Protein AF-A0A6S7GRC2-F1 (afdb_monomer)

InterPro domains:
  IPR009057 Homedomain-like superfamily [SSF46689] (6-100)
  IPR036388 Winged helix-like DNA-binding domain superfamily [G3DSA:1.10.10.10] (3-79)

pLDDT: mean 78.34, std 12.08, range [48.81, 91.5]

Radius of gyration: 21.21 Å; Cα contacts (8 Å, |Δi|>4): 82; chains: 1; bounding box: 48×38×51 Å

Secondary structure (DSSP, 8-state):
--EEE-TTS-EEETTSPPPHHHHHHHHHHHHHTT-BTTTTB-SS-HHHHHHHTT--HHHHHHHHHHHHHHS--SPPPS-----TT--HHHHHHHHHHHHHS---

Sequence (104 aa):
MAYKVNASGRSYRNGMALLDDMRSLIIDEIVKEGGDRVAGYMPVTYKEIARRLSVSRQSVKKIWRQFCESNDISVKSRGGSHNFKLTPDDLELIETRLLRVPFR

Mean predicted aligned error: 12.24 Å

Organism: Paramuricea clavata (NCBI:txid317549)

Nearest PDB structures (foldseek):
  1mdm-assembly1_A  TM=7.711E-01  e=5.232E-03  Homo sapiens
  8rkv-assembly1_R  TM=4.779E-01  e=3.304E+00  Scytonema hofmannii
  8bij-assembly1_B  TM=5.203E-01  e=5.683E+00  Photorhabdus laumondii subsp. laumondii TTO1
  6uu8-assembly1_FFF  TM=3.317E-01  e=4.205E+00  Escherichia coli

Solvent-accessible surface area (backbone atoms only — not comparable to full-atom values): 6525 Å² total; per-residue (Å²): 137,72,78,44,66,49,99,62,73,34,79,44,50,84,96,56,77,80,57,63,71,59,48,49,52,55,49,50,56,40,44,73,68,62,26,39,54,88,80,65,44,61,79,64,57,52,60,56,56,16,59,80,67,39,46,55,43,67,57,48,52,51,50,51,52,43,32,49,75,65,76,45,78,71,78,78,79,87,80,75,81,82,63,84,86,58,51,75,68,57,50,54,53,50,54,57,50,62,77,68,52,78,92,125

Foldseek 3Di:
DDWDADPLRDTDDPPDAPDLVLLVVLVCVQVVQPQDLQVLDGPDQLVVSCNVSVHDSVSSVVSSVCCSVPVDSDDDDDDDDPPPVDDVVNVVVVVVVVVPDDPD

Structure (mmCIF, N/CA/C/O backbone):
data_AF-A0A6S7GRC2-F1
#
_entry.id   AF-A0A6S7GRC2-F1
#
loop_
_atom_site.group_PDB
_atom_site.id
_atom_site.type_symbol
_atom_site.label_atom_id
_atom_site.label_alt_id
_atom_site.label_comp_id
_atom_site.label_asym_id
_atom_site.label_entity_id
_atom_site.label_seq_id
_atom_site.pdbx_PDB_ins_code
_atom_site.Cartn_x
_atom_site.Cartn_y
_atom_site.Cartn_z
_atom_site.occupancy
_atom_site.B_iso_or_equiv
_atom_site.auth_seq_id
_atom_site.auth_comp_id
_atom_site.auth_asym_id
_atom_site.auth_atom_id
_atom_site.pdbx_PDB_model_num
ATOM 1 N N . MET A 1 1 ? 23.649 10.760 -4.855 1.00 58.09 1 MET A N 1
ATOM 2 C CA . MET A 1 1 ? 22.225 11.098 -4.609 1.00 58.09 1 MET A CA 1
ATOM 3 C C . MET A 1 1 ? 22.037 11.385 -3.125 1.00 58.09 1 MET A C 1
ATOM 5 O O . MET A 1 1 ? 22.393 10.530 -2.326 1.00 58.09 1 MET A O 1
ATOM 9 N N . ALA A 1 2 ? 21.529 12.564 -2.755 1.00 77.12 2 ALA A N 1
ATOM 10 C CA . ALA A 1 2 ? 21.323 12.945 -1.354 1.00 77.12 2 ALA A CA 1
ATOM 11 C C . ALA A 1 2 ? 20.006 12.382 -0.790 1.00 77.12 2 ALA A C 1
ATOM 13 O O . ALA A 1 2 ? 19.010 12.276 -1.514 1.00 77.12 2 ALA A O 1
ATOM 14 N N . TYR A 1 3 ? 19.998 12.041 0.500 1.00 79.12 3 TYR A N 1
ATOM 15 C CA . TYR A 1 3 ? 18.772 11.703 1.222 1.00 79.12 3 TYR A CA 1
ATOM 16 C C . TYR A 1 3 ? 17.928 12.960 1.444 1.00 79.12 3 TYR A C 1
ATOM 18 O O . TYR A 1 3 ? 18.450 14.022 1.774 1.00 79.12 3 TYR A O 1
ATOM 26 N N . LYS A 1 4 ? 16.614 12.830 1.269 1.00 85.12 4 LYS A N 1
ATOM 27 C CA . LYS A 1 4 ? 15.622 13.850 1.614 1.00 85.12 4 LYS A CA 1
ATOM 28 C C . LYS A 1 4 ? 14.746 13.340 2.744 1.00 85.12 4 LYS A C 1
ATOM 30 O O . LYS A 1 4 ? 14.584 12.135 2.894 1.00 85.12 4 LYS A O 1
ATOM 35 N N . VAL A 1 5 ? 14.157 14.251 3.506 1.00 84.62 5 VAL A N 1
ATOM 36 C CA . VAL A 1 5 ? 13.211 13.923 4.576 1.00 84.62 5 VAL A CA 1
ATOM 37 C C . VAL A 1 5 ? 11.806 14.294 4.111 1.00 84.62 5 VAL A C 1
ATOM 39 O O . VAL A 1 5 ? 11.612 15.336 3.483 1.00 84.62 5 VAL A O 1
ATOM 42 N N . ASN A 1 6 ? 10.834 13.405 4.308 1.00 82.50 6 ASN A N 1
ATOM 43 C CA . ASN A 1 6 ? 9.434 13.694 4.000 1.00 82.50 6 ASN A CA 1
ATOM 44 C C . ASN A 1 6 ? 8.788 14.528 5.126 1.00 82.50 6 ASN A C 1
ATOM 46 O O . ASN A 1 6 ? 9.366 14.703 6.194 1.00 82.50 6 ASN A O 1
ATOM 50 N N . ALA A 1 7 ? 7.560 15.009 4.916 1.00 79.44 7 ALA A N 1
ATOM 51 C CA . ALA A 1 7 ? 6.828 15.779 5.931 1.00 79.44 7 ALA A CA 1
ATOM 52 C C . ALA A 1 7 ? 6.565 15.002 7.241 1.00 79.44 7 ALA A C 1
ATOM 54 O O . ALA A 1 7 ? 6.228 15.600 8.254 1.00 79.44 7 ALA A O 1
ATOM 55 N N . SER A 1 8 ? 6.721 13.678 7.223 1.00 77.56 8 SER A N 1
ATOM 56 C CA . SER A 1 8 ? 6.569 12.788 8.377 1.00 77.56 8 SER A CA 1
ATOM 57 C C . SER A 1 8 ? 7.903 12.481 9.076 1.00 77.56 8 SER A C 1
ATOM 59 O O . SER A 1 8 ? 7.955 11.583 9.909 1.00 77.56 8 SER A O 1
ATOM 61 N N . GLY A 1 9 ? 8.992 13.178 8.724 1.00 78.50 9 GLY A N 1
ATOM 62 C CA . GLY A 1 9 ? 10.307 13.016 9.354 1.00 78.50 9 GLY A CA 1
ATOM 63 C C . GLY A 1 9 ? 11.129 11.826 8.848 1.00 78.50 9 GLY A C 1
ATOM 64 O O . GLY A 1 9 ? 12.208 11.558 9.367 1.00 78.50 9 GLY A O 1
ATOM 65 N N . ARG A 1 10 ? 10.666 11.113 7.814 1.00 82.31 10 ARG A N 1
ATOM 66 C CA . ARG A 1 10 ? 11.317 9.901 7.304 1.00 82.31 10 ARG A CA 1
ATOM 67 C C . ARG A 1 10 ? 12.241 10.181 6.123 1.00 82.31 10 ARG A C 1
ATOM 69 O O . ARG A 1 10 ? 11.863 10.889 5.186 1.00 82.31 10 ARG A O 1
ATOM 76 N N . SER A 1 11 ? 13.428 9.580 6.134 1.00 85.31 11 SER A N 1
ATOM 77 C CA . SER A 1 11 ? 14.402 9.690 5.049 1.00 85.31 11 SER A CA 1
ATOM 78 C C . SER A 1 11 ? 14.011 8.840 3.830 1.00 85.31 11 SER A C 1
ATOM 80 O O . SER A 1 11 ? 13.554 7.704 3.945 1.00 85.31 11 SER A O 1
ATOM 82 N N . TYR A 1 12 ? 14.184 9.401 2.636 1.00 82.50 12 TYR A N 1
ATOM 83 C CA . TYR A 1 12 ? 13.961 8.738 1.354 1.00 82.50 12 TYR A CA 1
ATOM 84 C C . TYR A 1 12 ? 14.963 9.236 0.308 1.00 82.50 12 TYR A C 1
ATOM 86 O O . TYR A 1 12 ? 15.559 10.308 0.441 1.00 82.50 12 TYR A O 1
ATOM 94 N N . ARG A 1 13 ? 15.152 8.459 -0.761 1.00 82.56 13 ARG A N 1
ATOM 95 C CA . ARG A 1 13 ? 15.948 8.865 -1.926 1.00 82.56 13 ARG A CA 1
ATOM 96 C C . ARG A 1 13 ? 15.009 9.190 -3.078 1.00 82.56 13 ARG A C 1
ATOM 98 O O . ARG A 1 13 ? 14.152 8.384 -3.432 1.00 82.56 13 ARG A O 1
ATOM 105 N N . ASN A 1 14 ? 15.152 10.381 -3.651 1.00 76.12 14 ASN A N 1
ATOM 106 C CA . ASN A 1 14 ? 14.297 10.787 -4.761 1.00 76.12 14 ASN A CA 1
ATOM 107 C C . ASN A 1 14 ? 14.566 9.908 -5.995 1.00 76.12 14 ASN A C 1
ATOM 109 O O . ASN A 1 14 ? 15.719 9.605 -6.292 1.00 76.12 14 ASN A O 1
ATOM 113 N N . GLY A 1 15 ? 13.510 9.492 -6.695 1.00 73.44 15 GLY A N 1
ATOM 114 C CA . GLY A 1 15 ? 13.605 8.592 -7.852 1.00 73.44 15 GLY A CA 1
ATOM 115 C C . GLY A 1 15 ? 13.792 7.105 -7.520 1.00 73.44 15 GLY A C 1
ATOM 116 O O . GLY A 1 15 ? 13.635 6.280 -8.415 1.00 73.44 15 GLY A O 1
ATOM 117 N N . MET A 1 16 ? 14.046 6.740 -6.258 1.00 77.62 16 MET A N 1
ATOM 118 C CA . MET A 1 16 ? 14.056 5.340 -5.823 1.00 77.62 16 MET A CA 1
ATOM 119 C C . MET A 1 16 ? 12.697 4.926 -5.267 1.00 77.62 16 MET A C 1
ATOM 121 O O . MET A 1 16 ? 11.958 5.729 -4.691 1.00 77.62 16 MET A O 1
ATOM 125 N N . ALA A 1 17 ? 12.362 3.652 -5.447 1.00 75.38 17 ALA A N 1
ATOM 126 C CA . ALA A 1 17 ? 11.214 3.062 -4.781 1.00 75.38 17 ALA A CA 1
ATOM 127 C C . ALA A 1 17 ? 11.461 2.927 -3.271 1.00 75.38 17 ALA A C 1
ATOM 129 O O . ALA A 1 17 ? 12.600 2.986 -2.805 1.00 75.38 17 ALA A O 1
ATOM 130 N N . LEU A 1 18 ? 10.378 2.749 -2.506 1.00 78.69 18 LEU A N 1
ATOM 131 C CA . LEU A 1 18 ? 10.517 2.297 -1.124 1.00 78.69 18 LEU A CA 1
ATOM 132 C C . LEU A 1 18 ? 11.205 0.929 -1.112 1.00 78.69 18 LEU A C 1
ATOM 134 O O . LEU A 1 18 ? 10.945 0.113 -1.996 1.00 78.69 18 LEU A O 1
ATOM 138 N N . LEU A 1 19 ? 12.041 0.716 -0.095 1.00 80.25 19 LEU A N 1
ATOM 139 C CA . LEU A 1 19 ? 12.641 -0.581 0.208 1.00 80.25 19 LEU A CA 1
ATOM 140 C C . LEU A 1 19 ? 11.553 -1.652 0.315 1.00 80.25 19 LEU A C 1
ATOM 142 O O . LEU A 1 19 ? 10.441 -1.357 0.766 1.00 80.25 19 LEU A O 1
ATOM 146 N N . ASP A 1 20 ? 11.891 -2.870 -0.094 1.00 80.31 20 ASP A N 1
ATOM 147 C CA . ASP A 1 20 ? 10.955 -3.993 -0.130 1.00 80.31 20 ASP A CA 1
ATOM 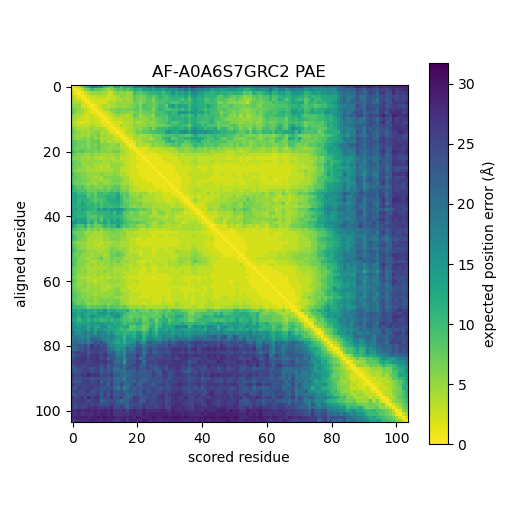148 C C . ASP A 1 20 ? 10.366 -4.280 1.258 1.00 80.31 20 ASP A C 1
ATOM 150 O O . ASP A 1 20 ? 9.147 -4.306 1.408 1.00 80.31 20 ASP A O 1
ATOM 154 N N . ASP A 1 21 ? 11.209 -4.262 2.298 1.00 84.00 21 ASP A N 1
ATOM 155 C CA . ASP A 1 21 ? 10.800 -4.402 3.704 1.00 84.00 21 ASP A CA 1
ATOM 156 C C . ASP A 1 21 ? 9.677 -3.437 4.092 1.00 84.00 21 ASP A C 1
ATOM 158 O O . ASP A 1 21 ? 8.738 -3.783 4.804 1.00 84.00 21 ASP A O 1
ATOM 162 N N . MET A 1 22 ? 9.737 -2.203 3.587 1.00 85.75 22 MET A N 1
ATOM 163 C CA . MET A 1 22 ? 8.730 -1.195 3.895 1.00 85.75 22 MET A CA 1
ATOM 164 C C . MET A 1 22 ? 7.433 -1.377 3.131 1.00 85.75 22 MET A C 1
ATOM 166 O O . MET A 1 22 ? 6.383 -0.950 3.608 1.00 85.75 22 MET A O 1
ATOM 170 N N . ARG A 1 23 ? 7.492 -1.973 1.944 1.00 87.94 23 ARG A N 1
ATOM 171 C CA . ARG A 1 23 ? 6.299 -2.323 1.175 1.00 87.94 23 ARG A CA 1
ATOM 172 C C . ARG A 1 23 ? 5.601 -3.505 1.839 1.00 87.94 23 ARG A C 1
ATOM 174 O O . ARG A 1 23 ? 4.394 -3.417 2.050 1.00 87.94 23 ARG A O 1
ATOM 181 N N . SER A 1 24 ? 6.366 -4.512 2.261 1.00 88.19 24 SER A N 1
ATOM 182 C CA . SER A 1 24 ? 5.893 -5.646 3.059 1.00 88.19 24 SER A CA 1
ATOM 183 C C . SER A 1 24 ? 5.230 -5.182 4.350 1.00 88.19 24 SER A C 1
ATOM 185 O O . SER A 1 24 ? 4.097 -5.554 4.614 1.00 88.19 24 SER A O 1
ATOM 187 N N . LEU A 1 25 ? 5.867 -4.276 5.095 1.00 89.88 25 LEU A N 1
ATOM 188 C CA . LEU A 1 25 ? 5.326 -3.764 6.356 1.00 89.88 25 LEU A CA 1
ATOM 189 C C . LEU A 1 25 ? 4.019 -2.971 6.163 1.00 89.88 25 LEU A C 1
ATOM 191 O O . LEU A 1 25 ? 3.104 -3.082 6.972 1.00 89.88 25 LEU A O 1
ATOM 195 N N . ILE A 1 26 ? 3.887 -2.208 5.069 1.00 90.00 26 ILE A N 1
ATOM 196 C CA . ILE A 1 26 ? 2.618 -1.541 4.722 1.00 90.00 26 ILE A CA 1
ATOM 197 C C . ILE A 1 26 ? 1.507 -2.566 4.465 1.00 90.00 26 ILE A C 1
ATOM 199 O O . ILE A 1 26 ? 0.375 -2.343 4.887 1.00 90.00 26 ILE A O 1
ATOM 203 N N . ILE A 1 27 ? 1.809 -3.650 3.747 1.00 89.31 27 ILE A N 1
ATOM 204 C CA . ILE A 1 27 ? 0.832 -4.695 3.418 1.00 89.31 27 ILE A CA 1
ATOM 205 C C . ILE A 1 27 ? 0.452 -5.481 4.674 1.00 89.31 27 ILE A C 1
ATOM 207 O O . ILE A 1 27 ? -0.734 -5.680 4.913 1.00 89.31 27 ILE A O 1
ATOM 211 N N . ASP A 1 28 ? 1.434 -5.868 5.485 1.00 90.50 28 ASP A N 1
ATOM 212 C CA . ASP A 1 28 ? 1.229 -6.607 6.730 1.00 90.50 28 ASP A CA 1
ATOM 213 C C . ASP A 1 28 ? 0.318 -5.835 7.689 1.00 90.50 28 ASP A C 1
ATOM 215 O O . ASP A 1 28 ? -0.675 -6.379 8.158 1.00 90.50 28 ASP A O 1
ATOM 219 N N . GLU A 1 29 ? 0.559 -4.533 7.873 1.00 90.81 29 GLU A N 1
ATOM 220 C CA . GLU A 1 29 ? -0.294 -3.681 8.710 1.00 90.81 29 GLU A CA 1
ATOM 221 C C . GLU A 1 29 ? -1.736 -3.608 8.173 1.00 90.81 29 GLU A C 1
ATOM 223 O O . GLU A 1 29 ? -2.689 -3.632 8.946 1.00 90.81 29 GLU A O 1
ATOM 228 N N . ILE A 1 30 ? -1.928 -3.558 6.848 1.00 89.38 30 ILE A N 1
ATOM 229 C CA . ILE A 1 30 ? -3.271 -3.572 6.245 1.00 89.38 30 ILE A CA 1
ATOM 230 C C . ILE A 1 30 ? -3.972 -4.911 6.499 1.00 89.38 30 ILE A C 1
ATOM 232 O O . ILE A 1 30 ? -5.139 -4.925 6.890 1.00 89.38 30 ILE A O 1
ATOM 236 N N . VAL A 1 31 ? -3.276 -6.025 6.269 1.00 89.06 31 VAL A N 1
ATOM 237 C CA . VAL A 1 31 ? -3.821 -7.380 6.433 1.00 89.06 31 VAL A CA 1
ATOM 238 C C . VAL A 1 31 ? -4.126 -7.664 7.904 1.00 89.06 31 VAL A C 1
ATOM 240 O O . VAL A 1 31 ? -5.189 -8.193 8.219 1.00 89.06 31 VAL A O 1
ATOM 243 N N . LYS A 1 32 ? -3.245 -7.241 8.813 1.00 90.25 32 LYS A N 1
ATOM 244 C CA . LYS A 1 32 ? -3.402 -7.378 10.264 1.00 90.25 32 LYS A CA 1
ATOM 245 C C . LYS A 1 32 ? -4.632 -6.653 10.801 1.00 90.25 32 LYS A C 1
ATOM 247 O O . LYS A 1 32 ? -5.294 -7.165 11.697 1.00 90.25 32 LYS A O 1
ATOM 252 N N . GLU A 1 33 ? -4.963 -5.490 10.247 1.00 89.25 33 GLU A N 1
ATOM 253 C CA . GLU A 1 33 ? -6.178 -4.752 10.614 1.00 89.25 33 GLU A CA 1
ATOM 254 C C . GLU A 1 33 ? -7.457 -5.384 10.027 1.00 89.25 33 GLU A C 1
ATOM 256 O O . GLU A 1 33 ? -8.553 -4.937 10.349 1.00 89.25 33 GLU A O 1
ATOM 261 N N . GLY A 1 34 ? -7.341 -6.424 9.190 1.00 87.38 34 GLY A N 1
ATOM 262 C CA . GLY A 1 34 ? -8.463 -7.112 8.543 1.00 87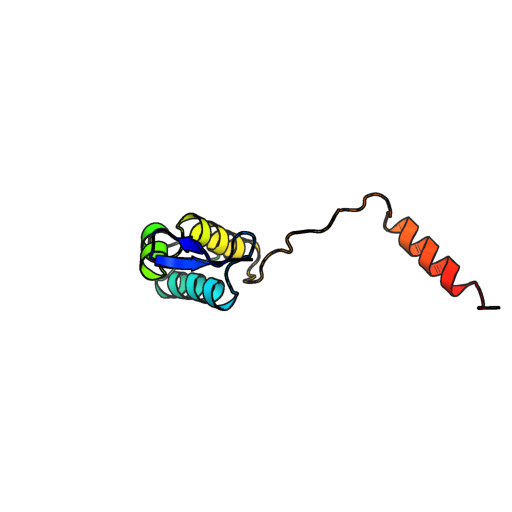.38 34 GLY A CA 1
ATOM 263 C C . GLY A 1 34 ? -8.709 -6.680 7.096 1.00 87.38 34 GLY A C 1
ATOM 264 O O . GLY A 1 34 ? -9.820 -6.819 6.587 1.00 87.38 34 GLY A O 1
ATOM 265 N N . GLY A 1 35 ? -7.706 -6.101 6.432 1.00 88.56 35 GLY A N 1
ATOM 266 C CA . GLY A 1 35 ? -7.770 -5.786 5.009 1.00 88.56 35 GLY A CA 1
ATOM 267 C C . GLY A 1 35 ? -7.873 -7.050 4.161 1.00 88.56 35 GLY A C 1
ATOM 268 O O . GLY A 1 35 ? -7.053 -7.958 4.285 1.00 88.56 35 GLY A O 1
ATOM 269 N N . ASP A 1 36 ? -8.855 -7.084 3.264 1.00 87.94 36 ASP A N 1
ATOM 270 C CA . ASP A 1 36 ? -9.008 -8.167 2.297 1.00 87.94 36 ASP A CA 1
ATOM 271 C C . ASP A 1 36 ? -8.494 -7.715 0.930 1.00 87.94 36 ASP A C 1
ATOM 273 O O . ASP A 1 36 ? -9.026 -6.794 0.306 1.00 87.94 36 ASP A O 1
ATOM 277 N N . ARG A 1 37 ? -7.457 -8.400 0.444 1.00 85.31 37 ARG A N 1
ATOM 278 C CA . ARG A 1 37 ? -6.865 -8.132 -0.869 1.00 85.31 37 ARG A CA 1
ATOM 279 C C . ARG A 1 37 ? -7.808 -8.464 -2.027 1.00 85.31 37 ARG A C 1
ATOM 281 O O . ARG A 1 37 ? -7.706 -7.819 -3.062 1.00 85.31 37 ARG A O 1
ATOM 288 N N . VAL A 1 38 ? -8.697 -9.456 -1.882 1.00 82.06 38 VAL A N 1
ATOM 289 C CA . VAL A 1 38 ? -9.542 -9.945 -2.989 1.00 82.06 38 VAL A CA 1
ATOM 290 C C . VAL A 1 38 ? -10.657 -8.946 -3.274 1.00 82.06 38 VAL A C 1
ATOM 292 O O . VAL A 1 38 ? -10.862 -8.557 -4.421 1.00 82.06 38 VAL A O 1
ATOM 295 N N . ALA A 1 39 ? -11.319 -8.457 -2.225 1.00 82.69 39 ALA A N 1
ATOM 296 C CA . ALA A 1 39 ? -12.265 -7.351 -2.327 1.00 82.69 39 ALA A CA 1
ATOM 297 C C . ALA A 1 39 ? -11.587 -5.971 -2.471 1.00 82.69 39 ALA A C 1
ATOM 299 O O . ALA A 1 39 ? -12.264 -4.973 -2.723 1.00 82.69 39 ALA A O 1
ATOM 300 N N . GLY A 1 40 ? -10.266 -5.878 -2.264 1.00 81.94 40 GLY A N 1
ATOM 301 C CA . GLY A 1 40 ? -9.545 -4.606 -2.126 1.00 81.94 40 GLY A CA 1
ATOM 302 C C . GLY A 1 40 ? -9.991 -3.792 -0.902 1.00 81.94 40 GLY A C 1
ATOM 303 O O . GLY A 1 40 ? -9.771 -2.577 -0.844 1.00 81.94 40 GLY A O 1
ATOM 304 N N . TYR A 1 41 ? -10.644 -4.452 0.055 1.00 85.56 41 TYR A N 1
ATOM 305 C CA . TYR A 1 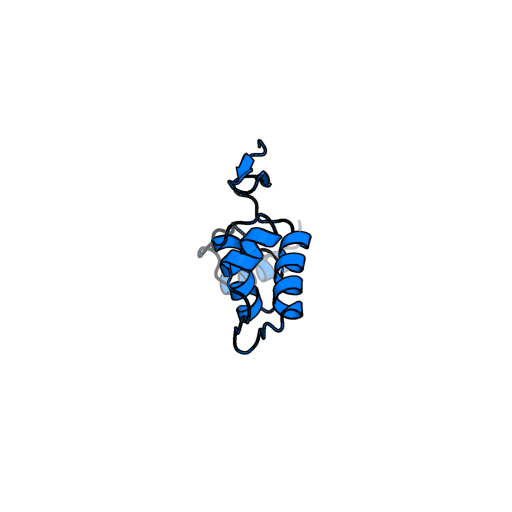41 ? -11.235 -3.851 1.237 1.00 85.56 41 TYR A CA 1
ATOM 306 C C . TYR A 1 41 ? -10.156 -3.479 2.252 1.00 85.56 41 TYR A C 1
ATOM 308 O O . TYR A 1 41 ? -9.229 -4.242 2.517 1.00 85.56 41 TYR A O 1
ATOM 316 N N . MET A 1 42 ? -10.307 -2.298 2.849 1.00 84.94 42 MET A N 1
ATOM 317 C CA . MET A 1 42 ? -9.450 -1.820 3.926 1.00 84.94 42 MET A CA 1
ATOM 318 C C . MET A 1 42 ? -10.330 -1.290 5.063 1.00 84.94 42 MET A C 1
ATOM 320 O O . MET A 1 42 ? -11.077 -0.334 4.835 1.00 84.94 42 MET A O 1
ATOM 324 N N . PRO A 1 43 ? -10.235 -1.859 6.277 1.00 85.50 43 PRO A N 1
ATOM 325 C CA . PRO A 1 43 ? -11.014 -1.398 7.429 1.00 85.50 43 PRO A CA 1
ATOM 326 C C . PRO A 1 43 ? -10.507 -0.052 7.962 1.00 85.50 43 PRO A C 1
ATOM 328 O O . PRO A 1 43 ? -11.263 0.736 8.526 1.00 85.50 43 PRO A O 1
ATOM 331 N N . VAL A 1 44 ? -9.227 0.245 7.733 1.00 89.00 44 VAL A N 1
ATOM 332 C CA . VAL A 1 44 ? -8.556 1.470 8.171 1.00 89.00 44 VAL A CA 1
ATOM 333 C C . VAL A 1 44 ? -8.290 2.383 6.978 1.00 89.00 44 VAL A C 1
ATOM 335 O O . VAL A 1 44 ? -8.014 1.932 5.871 1.00 89.00 44 VAL A O 1
ATOM 338 N N . THR A 1 45 ? -8.338 3.703 7.178 1.00 90.12 45 THR A N 1
ATOM 339 C CA . THR A 1 45 ? -8.046 4.649 6.090 1.00 90.12 45 THR A CA 1
ATOM 340 C C . THR A 1 45 ? -6.560 4.660 5.712 1.00 90.12 45 THR A C 1
ATOM 342 O O . THR A 1 45 ? -5.677 4.606 6.567 1.00 90.12 45 THR A O 1
ATOM 345 N N . TYR A 1 46 ? -6.254 4.884 4.427 1.00 90.62 46 TYR A N 1
ATOM 346 C CA . TYR A 1 46 ? -4.869 5.052 3.950 1.00 90.62 46 TYR A CA 1
ATOM 347 C C . TYR A 1 46 ? -4.079 6.133 4.702 1.00 90.62 46 TYR A C 1
ATOM 349 O O . TYR A 1 46 ? -2.854 6.075 4.764 1.00 90.62 46 TYR A O 1
ATOM 357 N N . LYS A 1 47 ? -4.766 7.160 5.223 1.00 89.31 47 LYS A N 1
ATOM 358 C CA . LYS A 1 47 ? -4.142 8.256 5.975 1.00 89.31 47 LYS A CA 1
ATOM 359 C C . LYS A 1 47 ? -3.615 7.772 7.324 1.00 89.31 47 LYS A C 1
ATOM 361 O O . LYS A 1 47 ? -2.553 8.222 7.737 1.00 89.31 47 LYS A O 1
ATOM 366 N N . GLU A 1 48 ? -4.339 6.872 7.978 1.00 90.56 48 GLU A N 1
ATOM 367 C CA . GLU A 1 48 ? -3.959 6.354 9.288 1.00 90.56 48 GLU A CA 1
ATOM 368 C C . GLU A 1 48 ? -2.729 5.445 9.185 1.00 90.56 48 GLU A C 1
ATOM 370 O O . GLU A 1 48 ? -1.733 5.667 9.867 1.00 90.56 48 GLU A O 1
ATOM 375 N N . ILE A 1 49 ? -2.720 4.519 8.225 1.00 90.19 49 ILE A N 1
ATOM 376 C CA . ILE A 1 49 ? -1.545 3.666 7.973 1.00 90.19 49 ILE A CA 1
ATOM 377 C C . ILE A 1 49 ? -0.333 4.502 7.551 1.00 90.19 49 ILE A C 1
ATOM 379 O O . ILE A 1 49 ? 0.782 4.296 8.028 1.00 90.19 49 ILE A O 1
ATOM 383 N N . ALA A 1 50 ? -0.549 5.515 6.708 1.00 90.12 50 ALA A N 1
ATOM 384 C CA . ALA A 1 50 ? 0.497 6.458 6.331 1.00 90.12 50 ALA A CA 1
ATOM 385 C C . ALA A 1 50 ? 1.090 7.202 7.540 1.00 90.12 50 ALA A C 1
ATOM 387 O O . ALA A 1 50 ? 2.303 7.404 7.589 1.00 90.12 50 ALA A O 1
ATOM 388 N N . ARG A 1 51 ? 0.250 7.574 8.517 1.00 89.12 51 ARG A N 1
ATOM 389 C CA . ARG A 1 51 ? 0.670 8.223 9.764 1.00 89.12 51 ARG A CA 1
ATOM 390 C C . ARG A 1 51 ? 1.485 7.275 10.642 1.00 89.12 51 ARG A C 1
ATOM 392 O O . ARG A 1 51 ? 2.561 7.672 11.071 1.00 89.12 51 ARG A O 1
ATOM 399 N N . ARG A 1 52 ? 1.017 6.041 10.861 1.00 89.31 52 ARG A N 1
ATOM 400 C CA . ARG A 1 52 ? 1.727 5.026 11.668 1.00 89.31 52 ARG A CA 1
ATOM 401 C C . ARG A 1 52 ? 3.117 4.715 11.112 1.00 89.31 52 ARG A C 1
ATOM 403 O O . ARG A 1 52 ? 4.071 4.573 11.865 1.00 89.31 52 ARG A O 1
ATOM 410 N N . LEU A 1 53 ? 3.236 4.649 9.786 1.00 86.94 53 LEU A N 1
ATOM 411 C CA . LEU A 1 53 ? 4.470 4.253 9.106 1.00 86.94 53 LEU A CA 1
ATOM 412 C C . LEU A 1 53 ? 5.314 5.440 8.616 1.00 86.94 53 LEU A C 1
ATOM 414 O O . LEU A 1 53 ? 6.339 5.238 7.960 1.00 86.94 53 LEU A O 1
ATOM 418 N N . SER A 1 54 ? 4.907 6.680 8.901 1.00 88.00 54 SER A N 1
ATOM 419 C CA . SER A 1 54 ? 5.567 7.908 8.428 1.00 88.00 54 SER A CA 1
ATOM 420 C C . SER A 1 54 ? 5.862 7.900 6.919 1.00 88.00 54 SER A C 1
ATOM 422 O O . SER A 1 54 ? 6.920 8.340 6.456 1.00 88.00 54 SER A O 1
ATOM 424 N N . VAL A 1 55 ? 4.932 7.362 6.128 1.00 87.12 55 VAL A N 1
ATOM 425 C CA . VAL A 1 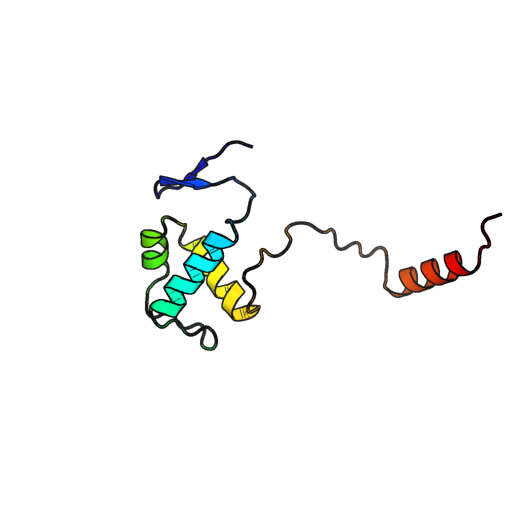55 ? 5.000 7.301 4.660 1.00 87.12 55 VAL A CA 1
ATOM 426 C C . VAL A 1 55 ? 3.923 8.185 4.044 1.00 87.12 55 VAL A C 1
ATOM 428 O O . VAL A 1 55 ? 2.961 8.583 4.691 1.00 87.12 55 VAL A O 1
ATOM 431 N N . SER A 1 56 ? 4.053 8.509 2.757 1.00 87.12 56 SER A N 1
ATOM 432 C CA . SER A 1 56 ? 3.013 9.293 2.092 1.00 87.12 56 SER A CA 1
ATOM 433 C C . SER A 1 56 ? 1.745 8.456 1.879 1.00 87.12 56 SER A C 1
ATOM 435 O O . SER A 1 56 ? 1.818 7.292 1.476 1.00 87.12 56 SER A O 1
ATOM 437 N N . ARG A 1 57 ? 0.565 9.071 2.045 1.00 90.4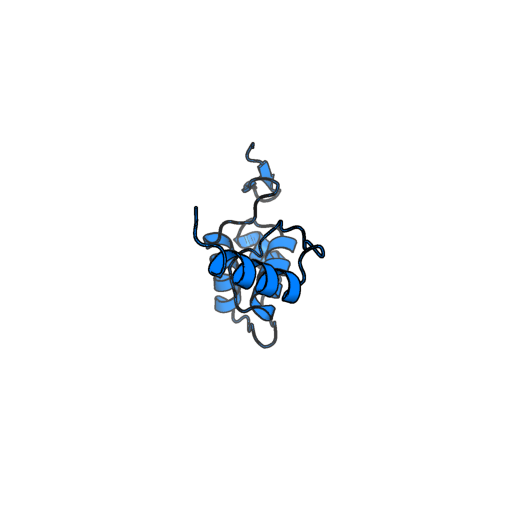4 57 ARG A N 1
ATOM 438 C CA . ARG A 1 57 ? -0.735 8.443 1.728 1.00 90.44 57 ARG A CA 1
ATOM 439 C C . ARG A 1 57 ? -0.767 7.860 0.312 1.00 90.44 57 ARG A C 1
ATOM 441 O O . ARG A 1 57 ? -1.347 6.803 0.083 1.00 90.44 57 ARG A O 1
ATOM 448 N N . GLN A 1 58 ? -0.155 8.559 -0.646 1.00 89.31 58 GLN A N 1
ATOM 449 C CA . GLN A 1 58 ? -0.112 8.115 -2.040 1.00 89.31 58 GLN A CA 1
ATOM 450 C C . GLN A 1 58 ? 0.735 6.851 -2.216 1.00 89.31 58 GLN A C 1
ATOM 452 O O . GLN A 1 58 ? 0.359 5.979 -2.997 1.00 89.31 58 GLN A O 1
ATOM 457 N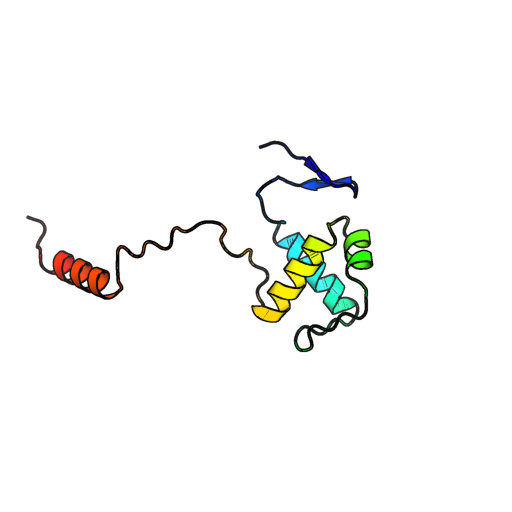 N . SER A 1 59 ? 1.835 6.728 -1.468 1.00 87.44 59 SER A N 1
ATOM 458 C CA . SER A 1 59 ? 2.672 5.527 -1.460 1.00 87.44 59 SER A CA 1
ATOM 459 C C . SER A 1 59 ? 1.876 4.315 -0.983 1.00 87.44 59 SER A C 1
ATOM 461 O O . SER A 1 59 ? 1.858 3.310 -1.685 1.00 87.44 59 SER A O 1
ATOM 463 N N . VAL A 1 60 ? 1.155 4.440 0.140 1.00 90.25 60 VAL A N 1
ATOM 464 C CA . VAL A 1 60 ? 0.308 3.361 0.686 1.00 90.25 60 VAL A CA 1
ATOM 465 C C . 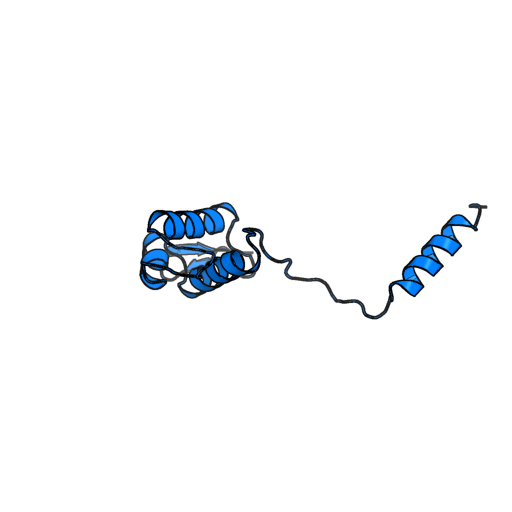VAL A 1 60 ? -0.749 2.938 -0.330 1.00 90.25 60 VAL A C 1
ATOM 467 O O . VAL A 1 60 ? -0.825 1.766 -0.680 1.00 90.25 60 VAL A O 1
ATOM 470 N N . LYS A 1 61 ? -1.501 3.900 -0.887 1.00 91.50 61 LYS A N 1
ATOM 471 C CA . LYS A 1 61 ? -2.532 3.620 -1.900 1.00 91.50 61 LYS A CA 1
ATOM 472 C C . LYS A 1 61 ? -1.961 2.882 -3.113 1.00 91.50 61 LYS A C 1
ATOM 474 O O . LYS A 1 61 ? -2.580 1.952 -3.620 1.00 91.50 61 LYS A O 1
ATOM 479 N N . LYS A 1 62 ? -0.795 3.312 -3.607 1.00 89.31 62 LYS A N 1
ATOM 480 C CA . LYS A 1 62 ? -0.162 2.705 -4.783 1.00 89.31 62 LYS A CA 1
ATOM 481 C C . LYS A 1 62 ? 0.323 1.283 -4.497 1.00 89.31 62 LYS A C 1
ATOM 483 O O . LYS A 1 62 ? 0.144 0.426 -5.353 1.00 89.31 62 LYS A O 1
ATOM 488 N N . ILE A 1 63 ? 0.928 1.057 -3.330 1.00 89.44 63 ILE A N 1
ATOM 489 C CA . ILE A 1 63 ? 1.421 -0.259 -2.906 1.00 89.44 63 ILE A CA 1
ATOM 490 C C . ILE A 1 63 ? 0.249 -1.220 -2.717 1.00 89.44 63 ILE A C 1
ATOM 492 O O . ILE A 1 63 ? 0.263 -2.288 -3.315 1.00 89.44 63 ILE A O 1
ATOM 496 N N . TRP A 1 64 ? -0.791 -0.810 -1.986 1.00 89.44 64 TRP A N 1
ATOM 497 C CA . TRP A 1 64 ? -1.969 -1.647 -1.756 1.00 89.44 64 TRP A CA 1
ATOM 498 C C . TRP A 1 64 ? -2.667 -2.034 -3.058 1.00 89.44 64 TRP A C 1
ATOM 500 O O . TRP A 1 64 ? -2.929 -3.207 -3.295 1.00 89.44 64 TRP A O 1
ATOM 510 N N . ARG A 1 65 ? -2.892 -1.065 -3.956 1.00 89.62 65 ARG A N 1
ATOM 511 C CA . ARG A 1 65 ? -3.497 -1.351 -5.262 1.00 89.62 65 ARG A CA 1
ATOM 512 C C . ARG A 1 65 ? -2.649 -2.321 -6.084 1.00 89.62 65 ARG A C 1
ATOM 514 O O . ARG A 1 65 ? -3.188 -3.261 -6.648 1.00 89.62 65 ARG A O 1
ATOM 521 N N . GLN A 1 66 ? -1.331 -2.111 -6.129 1.00 88.50 66 GLN A N 1
ATOM 522 C CA . GLN A 1 66 ? -0.428 -3.022 -6.834 1.00 88.50 66 GLN A CA 1
ATOM 523 C C . GLN A 1 66 ? -0.478 -4.435 -6.236 1.00 88.50 66 GLN A C 1
ATOM 525 O O . GLN A 1 66 ? -0.478 -5.409 -6.983 1.00 88.50 66 GLN A O 1
ATOM 530 N N . PHE A 1 67 ? -0.540 -4.544 -4.910 1.00 86.50 67 PHE A N 1
ATOM 531 C CA . PHE A 1 67 ? -0.649 -5.822 -4.221 1.00 86.50 67 PHE A CA 1
ATOM 532 C C . PHE A 1 67 ? -1.977 -6.531 -4.528 1.00 86.50 67 PHE A C 1
ATOM 534 O O . PHE A 1 67 ? -1.968 -7.720 -4.826 1.00 86.50 67 PHE A O 1
ATOM 541 N N . CYS A 1 68 ? -3.097 -5.804 -4.559 1.00 86.44 68 CYS A N 1
ATOM 542 C CA . CYS A 1 68 ? -4.397 -6.363 -4.948 1.00 86.44 68 CYS A CA 1
ATOM 543 C C . CYS A 1 68 ? -4.412 -6.849 -6.411 1.00 86.44 68 CYS A C 1
ATOM 545 O O . CYS A 1 68 ? -5.005 -7.876 -6.710 1.00 86.44 68 CYS A O 1
ATOM 547 N N . GLU A 1 69 ? -3.751 -6.126 -7.324 1.00 86.12 69 GLU A N 1
ATOM 548 C CA . GLU A 1 69 ? -3.732 -6.443 -8.762 1.00 86.12 69 GLU A CA 1
ATOM 549 C C . GLU A 1 69 ? -2.751 -7.564 -9.136 1.00 86.12 69 GLU A C 1
ATOM 551 O O . GLU A 1 69 ? -3.038 -8.367 -10.017 1.00 86.12 69 GLU A O 1
ATOM 556 N N . SER A 1 70 ? -1.549 -7.570 -8.554 1.00 80.12 70 SER A N 1
ATOM 557 C CA . SER A 1 70 ? -0.440 -8.434 -8.995 1.00 80.12 70 SER A CA 1
ATOM 558 C C . SER A 1 70 ? -0.040 -9.490 -7.964 1.00 80.12 70 SER A C 1
ATOM 560 O O . SER A 1 70 ? 0.776 -10.345 -8.286 1.00 80.12 70 SER A O 1
ATOM 562 N N . ASN A 1 71 ? -0.583 -9.434 -6.741 1.00 77.62 71 ASN A N 1
ATOM 563 C CA . ASN A 1 71 ? -0.164 -10.251 -5.596 1.00 77.62 71 ASN A CA 1
ATOM 564 C C . ASN A 1 71 ? 1.355 -10.240 -5.342 1.00 77.62 71 ASN A C 1
ATOM 566 O O . ASN A 1 71 ? 1.923 -11.192 -4.813 1.00 77.62 71 ASN A O 1
ATOM 570 N N . ASP A 1 72 ? 2.018 -9.163 -5.752 1.00 73.88 72 ASP A N 1
ATOM 571 C CA . ASP A 1 72 ? 3.467 -9.080 -5.765 1.00 73.88 72 ASP A CA 1
ATOM 572 C C . ASP A 1 72 ? 3.926 -7.800 -5.068 1.00 73.88 72 ASP A C 1
ATOM 574 O O . ASP A 1 72 ? 3.385 -6.704 -5.280 1.00 73.88 72 ASP A O 1
ATOM 578 N N . ILE A 1 73 ? 4.914 -7.965 -4.192 1.00 73.06 73 ILE A N 1
ATOM 579 C CA . ILE A 1 73 ? 5.476 -6.891 -3.374 1.00 73.06 73 ILE A CA 1
ATOM 580 C C . ILE A 1 73 ? 6.567 -6.151 -4.155 1.00 73.06 73 ILE A C 1
ATOM 582 O O . ILE A 1 73 ? 6.783 -4.960 -3.906 1.00 73.06 73 ILE A O 1
ATOM 586 N N . SER A 1 74 ? 7.161 -6.781 -5.174 1.00 70.25 74 SER A N 1
ATOM 587 C CA . SER A 1 74 ? 8.287 -6.241 -5.924 1.00 70.25 74 SER A CA 1
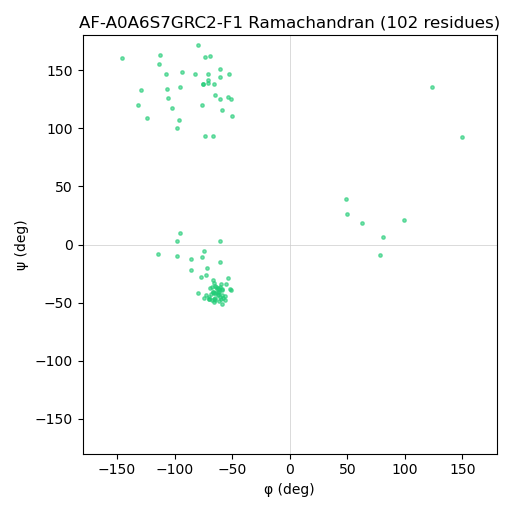ATOM 588 C C . SER A 1 74 ? 7.943 -4.924 -6.610 1.00 70.25 74 SER A C 1
ATOM 590 O O . SER A 1 74 ? 6.807 -4.584 -6.965 1.00 70.25 74 SER A O 1
ATOM 592 N N . VAL A 1 75 ? 8.965 -4.101 -6.778 1.00 66.12 75 VAL A N 1
ATOM 593 C CA . VAL A 1 75 ? 8.850 -2.839 -7.493 1.00 66.12 75 VAL A CA 1
ATOM 594 C C . VAL A 1 75 ? 8.813 -3.154 -8.987 1.00 66.12 75 VAL A C 1
ATOM 596 O O . VAL A 1 75 ? 9.779 -3.684 -9.525 1.00 66.12 75 VAL A O 1
ATOM 599 N N . LYS A 1 76 ? 7.733 -2.769 -9.687 1.00 65.12 76 LYS A N 1
ATOM 600 C CA . LYS A 1 76 ? 7.710 -2.827 -11.160 1.00 65.12 76 LYS A CA 1
ATOM 601 C C . LYS A 1 76 ? 8.924 -2.069 -11.705 1.00 65.12 76 LYS A C 1
ATOM 603 O O . LYS A 1 76 ? 9.131 -0.911 -11.322 1.00 65.12 76 LYS A O 1
ATOM 608 N N . SER A 1 77 ? 9.708 -2.713 -12.570 1.00 57.16 77 SER A N 1
ATOM 609 C CA . SER A 1 77 ? 10.911 -2.119 -13.156 1.00 57.16 77 SER A CA 1
ATOM 610 C C . SER A 1 77 ? 10.578 -0.748 -13.760 1.00 57.16 77 SER A C 1
ATOM 612 O O . SER A 1 77 ? 9.638 -0.588 -14.540 1.00 57.16 77 SER A O 1
ATOM 614 N N . ARG A 1 78 ? 11.304 0.296 -13.338 1.00 48.81 78 ARG A N 1
ATOM 615 C CA . ARG A 1 78 ? 11.201 1.631 -13.943 1.00 48.81 78 ARG A CA 1
ATOM 616 C C . ARG A 1 78 ? 12.333 1.780 -14.943 1.00 48.81 78 ARG A C 1
ATOM 618 O O . ARG A 1 78 ? 13.454 2.076 -14.550 1.00 48.81 78 ARG A O 1
ATOM 625 N N . GLY A 1 79 ? 12.012 1.594 -16.217 1.00 49.34 79 GLY A N 1
ATOM 626 C CA . GLY A 1 79 ? 12.969 1.699 -17.314 1.00 49.34 79 GLY A CA 1
ATOM 627 C C . GLY A 1 79 ? 13.012 0.422 -18.142 1.00 49.34 79 GLY A C 1
ATOM 628 O O . GLY A 1 79 ? 12.994 -0.681 -17.607 1.00 49.34 79 GLY A O 1
ATOM 629 N N . GLY A 1 80 ? 13.024 0.618 -19.453 1.00 49.53 80 GLY A N 1
ATOM 630 C CA . GLY A 1 80 ? 12.876 -0.408 -20.471 1.00 49.53 80 GLY A CA 1
ATOM 631 C C . GLY A 1 80 ? 12.216 0.253 -21.666 1.00 49.53 80 GLY A C 1
ATOM 632 O O . GLY A 1 80 ? 10.996 0.402 -21.703 1.00 49.53 80 GLY A O 1
ATOM 633 N N . SER A 1 81 ? 13.020 0.748 -22.603 1.00 54.03 81 SER A N 1
ATOM 634 C CA . SER A 1 81 ? 12.508 1.134 -23.912 1.00 54.03 81 SER A CA 1
ATOM 635 C C . SER A 1 81 ? 11.884 -0.125 -24.498 1.00 54.03 81 SER A C 1
ATOM 637 O O . SER A 1 81 ? 12.589 -1.111 -24.709 1.00 54.03 81 SER A O 1
ATOM 639 N N . HIS A 1 82 ? 10.574 -0.128 -24.727 1.00 54.50 82 HIS A N 1
ATOM 640 C CA . HIS A 1 82 ? 9.980 -1.152 -25.570 1.00 54.50 82 HIS A CA 1
ATOM 641 C C . HIS A 1 82 ? 10.526 -0.899 -26.980 1.00 54.50 82 HIS A C 1
ATOM 643 O O . HIS A 1 82 ? 10.060 -0.011 -27.694 1.00 54.50 82 HIS A O 1
ATOM 649 N N . ASN A 1 83 ? 11.620 -1.575 -27.331 1.00 55.81 83 ASN A N 1
ATOM 650 C CA . ASN A 1 83 ? 12.211 -1.471 -28.654 1.00 55.81 83 ASN A CA 1
ATOM 651 C C . ASN A 1 83 ? 11.304 -2.241 -29.615 1.00 55.81 83 ASN A C 1
ATOM 653 O O . ASN A 1 83 ? 11.506 -3.426 -29.833 1.00 55.81 83 ASN A O 1
ATOM 657 N N . PHE A 1 84 ? 10.354 -1.551 -30.250 1.00 56.69 84 PHE A N 1
ATOM 658 C CA . PHE A 1 84 ? 9.554 -2.075 -31.371 1.00 56.69 84 PHE A CA 1
ATOM 659 C C . PHE A 1 84 ? 10.395 -2.480 -32.604 1.00 56.69 84 PHE A C 1
ATOM 661 O O . PHE A 1 84 ? 9.841 -2.812 -33.643 1.00 56.69 84 PHE A O 1
ATOM 668 N N . LYS A 1 85 ? 11.729 -2.385 -32.527 1.00 62.47 85 LYS A N 1
ATOM 669 C CA . LYS A 1 85 ? 12.653 -2.650 -33.635 1.00 62.47 85 LYS A CA 1
ATOM 670 C C . LYS A 1 85 ? 13.034 -4.122 -33.788 1.00 62.47 85 LYS A C 1
ATOM 672 O O . LYS A 1 85 ? 13.640 -4.448 -34.796 1.00 62.47 85 LYS A O 1
ATOM 677 N N . LEU A 1 86 ? 12.732 -4.967 -32.805 1.00 61.34 86 LEU A N 1
ATOM 678 C CA . LEU A 1 86 ? 12.844 -6.414 -32.954 1.00 61.34 86 LEU A CA 1
ATOM 679 C C . LEU A 1 86 ? 11.488 -7.020 -32.640 1.00 61.34 86 LEU A C 1
ATOM 681 O O . LEU A 1 86 ? 11.041 -7.006 -31.491 1.00 61.34 86 LEU A O 1
ATOM 685 N N . THR A 1 87 ? 10.826 -7.511 -33.677 1.00 71.19 87 THR A N 1
ATOM 686 C CA . THR A 1 87 ? 9.684 -8.399 -33.508 1.00 71.19 87 THR A CA 1
ATOM 687 C C . THR A 1 87 ? 10.179 -9.783 -33.061 1.00 71.19 87 THR A C 1
ATOM 689 O O . THR A 1 87 ? 11.365 -10.088 -33.203 1.00 71.19 87 THR A O 1
ATOM 692 N N . PRO A 1 88 ? 9.311 -10.635 -32.490 1.00 69.00 88 PRO A N 1
ATOM 693 C CA . PRO A 1 88 ? 9.690 -12.002 -32.125 1.00 69.00 88 PRO A CA 1
ATOM 694 C C . PRO A 1 88 ? 10.262 -12.797 -33.312 1.00 69.00 88 PRO A C 1
ATOM 696 O O . PRO A 1 88 ? 11.206 -13.557 -33.133 1.00 69.00 88 PRO A O 1
ATOM 699 N N . ASP A 1 89 ? 9.755 -12.537 -34.520 1.00 69.88 89 ASP A N 1
ATOM 700 C CA . ASP A 1 89 ? 10.206 -13.149 -35.776 1.00 69.88 89 ASP A CA 1
ATOM 701 C C . ASP A 1 89 ? 11.649 -12.746 -36.136 1.00 69.88 89 ASP A C 1
ATOM 703 O O . ASP A 1 89 ? 12.476 -13.594 -36.475 1.00 69.88 89 ASP A O 1
ATOM 707 N N . ASP A 1 90 ? 12.002 -11.465 -35.943 1.00 72.12 90 ASP A N 1
ATOM 708 C CA . ASP A 1 90 ? 13.383 -10.991 -36.110 1.00 72.12 90 ASP A CA 1
ATOM 709 C C . ASP A 1 90 ? 14.344 -11.719 -35.156 1.00 72.12 90 ASP A C 1
ATOM 711 O O . ASP A 1 90 ? 15.500 -11.976 -35.501 1.00 72.12 90 ASP A O 1
ATOM 715 N N . LEU A 1 91 ? 13.875 -12.063 -33.952 1.00 71.19 91 LEU A N 1
ATOM 716 C CA . LEU A 1 91 ? 14.671 -12.759 -32.944 1.00 71.19 91 LEU A CA 1
ATOM 717 C C . LEU A 1 91 ? 14.945 -14.215 -33.356 1.00 71.19 91 LEU A C 1
ATOM 719 O O . LEU A 1 91 ? 16.102 -14.641 -33.338 1.00 71.19 91 LEU A O 1
ATOM 723 N N . GLU A 1 92 ? 13.918 -14.939 -33.814 1.00 74.19 92 GLU A N 1
ATOM 724 C CA . GLU A 1 92 ? 14.045 -16.319 -34.313 1.00 74.19 92 GLU A CA 1
ATOM 725 C C . GLU A 1 92 ? 14.964 -16.401 -35.546 1.00 74.19 92 GLU A C 1
ATOM 727 O O . GLU A 1 92 ? 15.779 -17.326 -35.687 1.00 74.19 92 GLU A O 1
ATOM 732 N N . LEU A 1 93 ? 14.892 -15.399 -36.430 1.00 75.69 93 LEU A N 1
ATOM 733 C CA . LEU A 1 93 ? 15.752 -15.311 -37.608 1.00 75.69 93 LEU A CA 1
ATOM 734 C C . LEU A 1 93 ? 17.228 -15.090 -37.232 1.00 75.69 93 LEU A C 1
ATOM 736 O O . LEU A 1 93 ? 18.117 -15.710 -37.830 1.00 75.69 93 LEU A O 1
ATOM 740 N N . ILE A 1 94 ? 17.507 -14.239 -36.238 1.00 73.75 94 ILE A N 1
ATOM 741 C CA . ILE A 1 94 ? 18.868 -13.993 -35.732 1.00 73.75 94 ILE A CA 1
ATOM 742 C C . ILE A 1 94 ? 19.442 -15.260 -35.084 1.00 73.75 94 ILE A C 1
ATOM 744 O O . ILE A 1 94 ? 20.579 -15.636 -35.386 1.00 73.75 94 ILE A O 1
ATOM 748 N N . GLU A 1 95 ? 18.667 -15.949 -34.245 1.00 72.19 95 GLU A N 1
ATOM 749 C CA . GLU A 1 95 ? 19.103 -17.180 -33.575 1.00 72.19 95 GLU A CA 1
ATOM 750 C C . GLU A 1 95 ? 19.428 -18.291 -34.584 1.00 72.19 95 GLU A C 1
ATOM 752 O O . GLU A 1 95 ? 20.492 -18.916 -34.520 1.00 72.19 95 GLU A O 1
ATOM 757 N N . THR A 1 96 ? 18.578 -18.465 -35.598 1.00 71.31 96 THR A N 1
ATOM 758 C CA . THR A 1 96 ? 18.797 -19.452 -36.666 1.00 71.31 96 THR A CA 1
ATOM 759 C C . THR A 1 96 ? 20.036 -19.128 -37.508 1.00 71.31 96 THR A C 1
ATOM 761 O O . THR A 1 96 ? 20.758 -20.033 -37.941 1.00 71.31 96 THR A O 1
ATOM 764 N N . ARG A 1 97 ? 20.314 -17.837 -37.748 1.00 60.38 97 ARG A N 1
ATOM 765 C CA . ARG A 1 97 ? 21.508 -17.389 -38.479 1.00 60.38 97 ARG A CA 1
ATOM 766 C C . ARG A 1 97 ? 22.776 -17.726 -37.700 1.00 60.38 97 ARG A C 1
ATOM 768 O O . ARG A 1 97 ? 23.693 -18.283 -38.294 1.00 60.38 97 ARG A O 1
ATOM 775 N N . LEU A 1 98 ? 22.821 -17.424 -36.403 1.00 68.00 98 LEU A N 1
ATOM 776 C CA . LEU A 1 98 ? 23.998 -17.638 -35.553 1.00 68.00 98 LEU A CA 1
ATOM 777 C C . LEU A 1 98 ? 24.338 -19.124 -35.369 1.00 68.00 98 LEU A C 1
ATOM 779 O O . LEU A 1 98 ? 25.513 -19.471 -35.341 1.00 68.00 98 LEU A O 1
ATOM 783 N N . LEU A 1 99 ? 23.340 -20.010 -35.339 1.00 63.84 99 LEU A N 1
ATOM 784 C CA . LEU A 1 99 ? 23.555 -21.463 -35.274 1.00 63.84 99 LEU A CA 1
ATOM 785 C C . LEU A 1 99 ? 24.086 -22.071 -36.585 1.00 63.84 99 LEU A C 1
ATOM 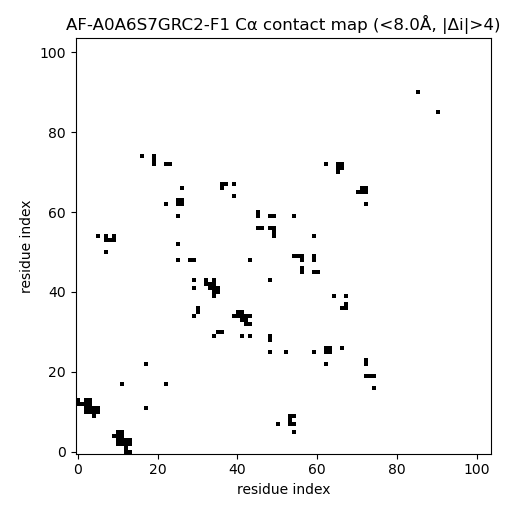787 O O . LEU A 1 99 ? 24.636 -23.171 -36.575 1.00 63.84 99 LEU A O 1
ATOM 791 N N . ARG A 1 100 ? 23.918 -21.380 -37.721 1.00 59.78 100 ARG A N 1
ATOM 792 C CA . ARG A 1 100 ? 24.316 -21.869 -39.053 1.00 59.78 100 ARG A CA 1
ATOM 793 C C . ARG A 1 100 ? 25.665 -21.358 -39.544 1.00 59.78 100 ARG A C 1
ATOM 795 O O . ARG A 1 100 ? 26.141 -21.858 -40.563 1.00 59.78 100 ARG A O 1
ATOM 802 N N . VAL A 1 101 ? 26.283 -20.389 -38.870 1.00 60.38 101 VAL A N 1
ATOM 803 C CA . VAL A 1 101 ? 27.633 -19.937 -39.231 1.00 60.38 101 VAL A CA 1
ATOM 804 C C . VAL A 1 101 ? 28.635 -20.666 -38.337 1.00 60.38 101 VAL A C 1
ATOM 806 O O . VAL A 1 101 ? 28.719 -20.342 -37.153 1.00 60.38 101 VAL A O 1
ATOM 809 N N . PRO A 1 102 ? 29.410 -21.643 -38.841 1.00 57.47 102 PRO A N 1
ATOM 810 C CA . PRO A 1 102 ? 30.592 -22.068 -38.109 1.00 57.47 102 PRO A CA 1
ATOM 811 C C . PRO A 1 102 ? 31.512 -20.848 -37.988 1.00 57.47 102 PRO A C 1
ATOM 813 O O . PRO A 1 102 ? 31.827 -20.213 -38.997 1.00 57.47 102 PRO A O 1
ATOM 816 N N . PHE A 1 103 ? 31.896 -20.502 -36.755 1.00 56.41 103 PHE A N 1
ATOM 817 C CA . PHE A 1 103 ? 32.991 -19.568 -36.494 1.00 56.41 103 PHE A CA 1
ATOM 818 C C . PHE A 1 103 ? 34.191 -20.040 -37.321 1.00 56.41 103 PHE A C 1
ATOM 820 O O . PHE A 1 103 ? 34.717 -21.127 -37.079 1.00 56.41 103 PHE A O 1
ATOM 827 N N . ARG A 1 104 ? 34.550 -19.268 -38.346 1.00 50.03 104 ARG A N 1
ATOM 828 C CA . ARG A 1 104 ? 35.729 -19.503 -39.172 1.00 50.03 104 ARG A CA 1
ATOM 829 C C . ARG A 1 104 ? 36.826 -18.545 -38.754 1.00 50.03 104 ARG A C 1
ATOM 831 O O . ARG A 1 104 ? 36.487 -17.365 -38.516 1.00 50.03 104 ARG A O 1
#